Protein AF-A0A524D6M0-F1 (afdb_monomer)

Radius of gyration: 14.56 Å; Cα contacts (8 Å, |Δi|>4): 136; chains: 1; bounding box: 29×26×47 Å

Foldseek 3Di:
DDLPQWDWDADPVRQEIETEGDPVVQLSADAPSNVVNVVVVCVVSVPDNHDYYHYANPDPHRHPYHDPCQQVVNGDDDSVPRHDPVDDDD

Sequence (90 aa):
MTNNAVVIEKNEDNTIATLKLNRLEKRNAINYDILVGLKDALDKLERTKVRVIIITGGDEFFSSGIDLNFLTGGGEGPEDLKPDINIPRN

pLDDT: mean 89.76, std 12.0, range [43.84, 98.69]

Solvent-accessible surface area (backbone atoms only — not comparable to full-atom values): 5274 Å² total; per-residue (Å²): 134,86,67,64,30,34,42,82,45,64,48,96,87,38,37,39,35,38,40,32,44,51,38,70,96,57,47,32,36,43,37,48,58,41,55,51,22,48,51,54,50,48,65,59,41,71,80,49,74,44,78,43,79,45,78,44,27,67,91,89,50,59,55,73,44,74,24,66,49,30,47,72,56,72,39,74,67,61,80,90,75,43,52,59,84,86,55,84,89,124

Mean predicted aligned error: 5.07 Å

Nearest PDB structures (foldseek):
  5duf-assembly1_A  TM=9.034E-01  e=3.321E-05  Mycobacterium tuberculosis
  4u1a-assembly1_B  TM=8.801E-01  e=7.030E-05  Homo sapiens
  4u18-assembly1_B  TM=8.852E-01  e=1.390E-04  Homo sapiens
  4u19-assembly1_C  TM=9.074E-01  e=1.955E-04  Homo sapiens
  2f6q-assembly1_C  TM=8.636E-01  e=1.955E-04  Homo sapiens

Secondary structure (DSSP, 8-state):
----SEEEEE-TTSSEEEEEE--GGGTT-B-HHHHHHHHHHHHHHHTSS--EEEEE--SS-S---B-HHHHTT-SSS-GGGS--TTS---

Structure (mmCIF, N/CA/C/O backbone):
data_AF-A0A524D6M0-F1
#
_entry.id   AF-A0A524D6M0-F1
#
loop_
_atom_site.group_PDB
_atom_site.id
_atom_site.type_symbol
_atom_site.label_atom_id
_atom_site.label_alt_id
_atom_site.label_comp_id
_atom_site.label_asym_id
_atom_site.label_entity_id
_atom_site.label_seq_id
_atom_site.pdbx_PDB_ins_code
_atom_site.Cartn_x
_atom_site.Cartn_y
_atom_site.Cartn_z
_atom_site.occupancy
_atom_site.B_iso_or_equiv
_atom_site.auth_seq_id
_atom_site.auth_comp_id
_atom_site.auth_asym_id
_atom_site.auth_atom_id
_atom_site.pdbx_PDB_model_num
ATOM 1 N N . MET A 1 1 ? 1.629 -16.919 -4.145 1.00 43.84 1 MET A N 1
AT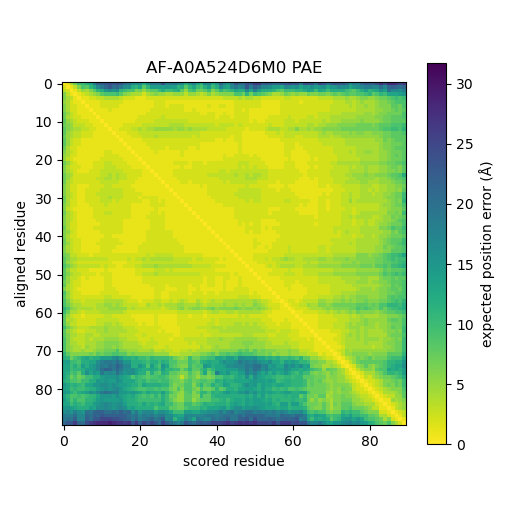OM 2 C CA . MET A 1 1 ? 2.866 -16.363 -3.561 1.00 43.84 1 MET A CA 1
ATOM 3 C C . MET A 1 1 ? 2.484 -15.117 -2.787 1.00 43.84 1 MET A C 1
ATOM 5 O O . MET A 1 1 ? 1.592 -14.414 -3.240 1.00 43.84 1 MET A O 1
ATOM 9 N N . THR A 1 2 ? 3.066 -14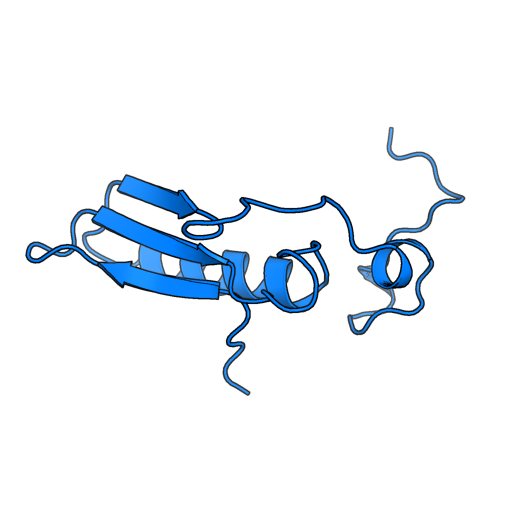.871 -1.618 1.00 56.31 2 THR A N 1
ATOM 10 C CA . THR A 1 2 ? 2.756 -13.672 -0.829 1.00 56.31 2 THR A CA 1
ATOM 11 C C . THR A 1 2 ? 3.527 -12.494 -1.420 1.00 56.31 2 THR A C 1
ATOM 13 O O . THR A 1 2 ? 4.754 -12.493 -1.394 1.00 56.31 2 THR A O 1
ATOM 16 N N . ASN A 1 3 ? 2.820 -11.528 -2.000 1.00 77.06 3 ASN A N 1
ATOM 17 C CA . ASN A 1 3 ? 3.415 -10.303 -2.523 1.00 77.06 3 ASN A CA 1
ATOM 18 C C . ASN A 1 3 ? 3.893 -9.429 -1.345 1.00 77.06 3 ASN A C 1
ATOM 20 O O . ASN A 1 3 ? 3.095 -9.088 -0.476 1.00 77.06 3 ASN A O 1
ATOM 24 N N . ASN A 1 4 ? 5.192 -9.112 -1.296 1.00 91.25 4 ASN A N 1
ATOM 25 C CA . ASN A 1 4 ? 5.817 -8.336 -0.214 1.00 91.25 4 ASN A CA 1
ATOM 26 C C . ASN A 1 4 ? 6.105 -6.872 -0.603 1.00 91.25 4 ASN A C 1
ATOM 28 O O . ASN A 1 4 ? 6.812 -6.172 0.121 1.00 91.25 4 ASN A O 1
ATOM 32 N N . ALA A 1 5 ? 5.588 -6.406 -1.745 1.00 95.56 5 ALA A N 1
ATOM 33 C CA . ALA A 1 5 ? 5.780 -5.036 -2.219 1.00 95.56 5 ALA A CA 1
ATOM 34 C C . ALA A 1 5 ? 5.013 -4.003 -1.371 1.00 95.56 5 ALA A C 1
ATOM 36 O O . ALA A 1 5 ? 5.345 -2.820 -1.397 1.00 95.56 5 ALA A O 1
ATOM 37 N N . VAL A 1 6 ? 4.008 -4.440 -0.603 1.00 97.81 6 VAL A N 1
ATOM 38 C CA . VAL A 1 6 ? 3.264 -3.616 0.357 1.00 97.81 6 VAL A CA 1
ATOM 39 C C . VAL A 1 6 ? 3.149 -4.364 1.679 1.00 97.81 6 VAL A C 1
ATOM 41 O O . VAL A 1 6 ? 2.627 -5.476 1.734 1.00 97.81 6 VAL A O 1
ATOM 44 N N . VAL A 1 7 ? 3.611 -3.736 2.755 1.00 97.69 7 VAL A N 1
ATOM 45 C CA . VAL A 1 7 ? 3.556 -4.277 4.117 1.00 97.69 7 VAL A CA 1
ATOM 46 C C . VAL A 1 7 ? 2.435 -3.587 4.890 1.00 97.69 7 VAL A C 1
ATOM 48 O O . VAL A 1 7 ? 2.263 -2.374 4.786 1.00 97.69 7 VAL A O 1
ATOM 51 N N . ILE A 1 8 ? 1.664 -4.359 5.661 1.00 97.81 8 ILE A N 1
ATOM 52 C CA . ILE A 1 8 ? 0.564 -3.851 6.491 1.00 97.81 8 ILE A CA 1
ATOM 53 C C . ILE A 1 8 ? 0.995 -3.854 7.955 1.00 97.81 8 ILE A C 1
ATOM 55 O O . ILE A 1 8 ? 1.209 -4.918 8.534 1.00 97.81 8 ILE A O 1
ATOM 59 N N . GLU A 1 9 ? 1.008 -2.680 8.569 1.00 97.88 9 GLU A N 1
ATOM 60 C CA . GLU A 1 9 ? 1.166 -2.491 10.010 1.00 97.88 9 GLU A CA 1
ATOM 61 C C . GLU A 1 9 ? -0.140 -1.937 10.589 1.00 97.88 9 GLU A C 1
ATOM 63 O O . GLU A 1 9 ? -0.878 -1.229 9.905 1.00 97.88 9 GLU A O 1
ATOM 68 N N . LYS A 1 10 ? -0.481 -2.276 11.833 1.00 98.25 10 LYS A N 1
ATOM 69 C CA . LYS A 1 10 ? -1.708 -1.799 12.490 1.00 98.25 10 LYS A CA 1
ATOM 70 C C . LYS A 1 10 ? -1.377 -1.228 13.859 1.00 98.25 10 LYS A C 1
ATOM 72 O O . LYS A 1 10 ? -0.475 -1.730 14.522 1.00 98.25 10 LYS A O 1
ATOM 77 N N . ASN A 1 11 ? -2.127 -0.214 14.285 1.00 98.12 11 ASN A N 1
ATOM 78 C CA . ASN A 1 11 ? -2.054 0.267 15.664 1.00 98.12 11 ASN A CA 1
ATOM 79 C C . ASN A 1 11 ? -2.617 -0.777 16.651 1.00 98.12 11 ASN A C 1
ATOM 81 O O . ASN A 1 11 ? -3.272 -1.739 16.243 1.00 98.12 11 ASN A O 1
ATOM 85 N N . GLU A 1 12 ? -2.406 -0.563 17.951 1.00 97.94 12 GLU A N 1
ATOM 86 C CA . GLU A 1 12 ? -2.818 -1.481 19.030 1.00 97.94 12 GLU A CA 1
ATOM 87 C C . GLU A 1 12 ? -4.314 -1.847 18.952 1.00 97.94 12 GLU A C 1
ATOM 89 O O . GLU A 1 12 ? -4.696 -3.022 18.951 1.00 97.94 12 GLU A O 1
ATOM 94 N N . ASP A 1 13 ? -5.173 -0.851 18.729 1.00 97.44 13 ASP A N 1
ATOM 95 C CA . ASP A 1 13 ? -6.623 -1.050 18.617 1.00 97.44 13 ASP A CA 1
ATOM 96 C C . ASP A 1 13 ? -7.057 -1.669 17.279 1.00 97.44 13 ASP A C 1
ATOM 98 O O . ASP A 1 13 ? -8.212 -2.064 17.106 1.00 97.44 13 ASP A O 1
ATOM 102 N N . ASN A 1 14 ? -6.126 -1.806 16.334 1.00 97.56 14 ASN A N 1
ATOM 103 C CA . ASN A 1 14 ? -6.293 -2.159 14.925 1.00 97.56 14 ASN A CA 1
ATOM 104 C C . ASN A 1 14 ? -7.383 -1.364 14.180 1.00 97.56 14 ASN A C 1
ATOM 106 O O . ASN A 1 14 ? -8.027 -1.890 13.273 1.00 97.56 14 ASN A O 1
ATOM 110 N N . THR A 1 15 ? -7.603 -0.111 14.562 1.00 98.38 15 THR A N 1
ATOM 111 C CA . THR A 1 15 ? -8.519 0.830 13.899 1.00 98.38 15 THR A CA 1
ATOM 112 C C . THR A 1 15 ? -7.815 1.678 12.837 1.00 98.38 15 THR A C 1
ATOM 114 O O . THR A 1 15 ? -8.477 2.250 11.971 1.00 98.38 15 THR A O 1
ATOM 117 N N . ILE A 1 16 ? -6.483 1.721 12.857 1.00 98.62 16 ILE A N 1
ATOM 118 C CA . ILE A 1 16 ? -5.633 2.407 11.883 1.00 98.62 16 ILE A CA 1
ATOM 119 C C . ILE A 1 16 ? -4.663 1.382 11.298 1.00 98.62 16 ILE A C 1
ATOM 121 O O . ILE A 1 16 ? -4.028 0.630 12.042 1.00 98.62 16 ILE A O 1
ATOM 125 N N . ALA A 1 17 ? -4.550 1.353 9.972 1.00 98.69 17 ALA A N 1
ATOM 126 C CA . ALA A 1 17 ? -3.557 0.552 9.268 1.00 98.69 17 ALA A CA 1
ATOM 127 C C . ALA A 1 17 ? -2.609 1.441 8.462 1.00 98.69 17 ALA A C 1
ATOM 129 O O . ALA A 1 17 ? -3.048 2.353 7.765 1.00 98.69 17 ALA A O 1
ATOM 130 N N . THR A 1 18 ? -1.321 1.130 8.517 1.00 98.62 18 THR A N 1
ATOM 131 C CA . THR A 1 18 ? -0.285 1.729 7.682 1.00 98.62 18 THR A CA 1
ATOM 132 C C . THR A 1 18 ? 0.099 0.734 6.593 1.00 98.62 18 THR A C 1
ATOM 134 O O . THR A 1 18 ? 0.529 -0.380 6.882 1.00 98.62 18 THR A O 1
ATOM 137 N N . LEU A 1 19 ? -0.071 1.136 5.336 1.00 98.44 19 LEU A N 1
ATOM 138 C CA . LEU A 1 19 ? 0.417 0.444 4.151 1.00 98.44 19 LEU A CA 1
ATOM 139 C C . LEU A 1 19 ? 1.762 1.051 3.760 1.00 98.44 19 LEU A C 1
ATOM 141 O O . LEU A 1 19 ? 1.821 2.179 3.264 1.00 98.44 19 LEU A O 1
ATOM 145 N N . LYS A 1 20 ? 2.842 0.309 3.999 1.00 98.12 20 LYS A N 1
ATOM 146 C CA . LYS A 1 20 ? 4.203 0.720 3.657 1.00 98.12 20 LYS A CA 1
ATOM 147 C C . LYS A 1 20 ? 4.615 0.103 2.324 1.00 98.12 20 LYS A C 1
ATOM 149 O O . LYS A 1 20 ? 4.672 -1.121 2.207 1.00 98.12 20 LYS A O 1
ATOM 154 N N . LEU A 1 21 ? 4.914 0.943 1.333 1.00 98.19 21 LEU A N 1
ATOM 155 C CA . LEU A 1 21 ? 5.529 0.499 0.081 1.00 98.19 21 LEU A CA 1
ATOM 156 C C . LEU A 1 21 ? 6.936 -0.035 0.379 1.00 98.19 21 LEU A C 1
ATOM 158 O O . LEU A 1 21 ? 7.696 0.584 1.123 1.00 98.19 21 LEU A O 1
ATOM 162 N N . ASN A 1 22 ? 7.265 -1.197 -0.175 1.00 97.06 22 ASN A N 1
ATOM 163 C CA . ASN A 1 22 ? 8.446 -1.973 0.191 1.00 97.06 22 ASN A CA 1
ATOM 164 C C . ASN A 1 22 ? 9.203 -2.468 -1.050 1.00 97.06 22 ASN A C 1
ATOM 166 O O . ASN A 1 22 ? 9.476 -3.655 -1.212 1.00 97.06 22 ASN A O 1
ATOM 170 N N . ARG A 1 23 ? 9.526 -1.530 -1.945 1.00 95.38 23 ARG A N 1
ATOM 171 C CA . ARG A 1 23 ? 10.364 -1.755 -3.134 1.00 95.38 23 ARG A CA 1
ATOM 172 C C . ARG A 1 23 ? 11.499 -0.730 -3.150 1.00 95.38 23 ARG A C 1
ATOM 174 O O . ARG A 1 23 ? 11.626 0.106 -4.052 1.00 95.38 23 ARG A O 1
ATOM 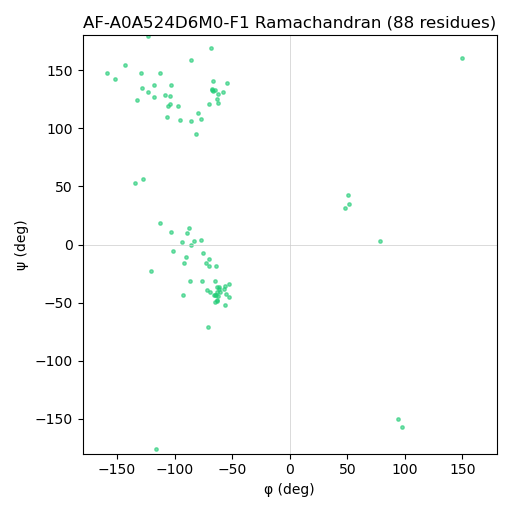181 N N . LEU A 1 24 ? 12.255 -0.729 -2.051 1.00 95.38 24 LEU A N 1
ATOM 182 C CA . LEU A 1 24 ? 13.211 0.318 -1.679 1.00 95.38 24 LEU A CA 1
ATOM 183 C C . LEU A 1 24 ? 14.330 0.474 -2.713 1.00 95.38 24 LEU A C 1
ATOM 185 O O . LEU A 1 24 ? 14.706 1.588 -3.069 1.00 95.38 24 LEU A O 1
ATOM 189 N N . GLU A 1 25 ? 14.795 -0.637 -3.278 1.00 95.19 25 GLU A N 1
ATOM 190 C CA . GLU A 1 25 ? 15.836 -0.692 -4.304 1.00 95.19 25 GLU A CA 1
ATOM 191 C C . GLU A 1 25 ? 15.430 -0.007 -5.619 1.00 95.19 25 GLU A C 1
ATOM 193 O O . GLU A 1 25 ? 16.283 0.373 -6.422 1.00 95.19 25 GLU A O 1
ATOM 198 N N . LYS A 1 26 ? 14.125 0.197 -5.827 1.00 95.56 26 LYS A N 1
ATOM 199 C CA . LYS A 1 26 ? 13.556 0.953 -6.950 1.00 95.56 26 LYS A CA 1
ATOM 200 C C . LYS A 1 26 ? 12.881 2.243 -6.501 1.00 95.56 26 LYS A C 1
ATOM 202 O O . LYS A 1 26 ? 12.070 2.790 -7.243 1.00 95.56 26 LYS A O 1
ATOM 207 N N . ARG A 1 27 ? 13.182 2.739 -5.297 1.00 96.81 27 ARG A N 1
ATOM 208 C CA . ARG A 1 27 ? 12.563 3.946 -4.726 1.00 96.81 27 ARG A CA 1
ATOM 209 C C . ARG A 1 27 ? 11.034 3.904 -4.797 1.00 96.81 27 ARG A C 1
ATOM 211 O O . ARG A 1 27 ? 10.396 4.867 -5.229 1.00 96.81 27 ARG A O 1
ATOM 218 N N . ASN A 1 28 ? 10.463 2.741 -4.479 1.00 97.38 28 ASN 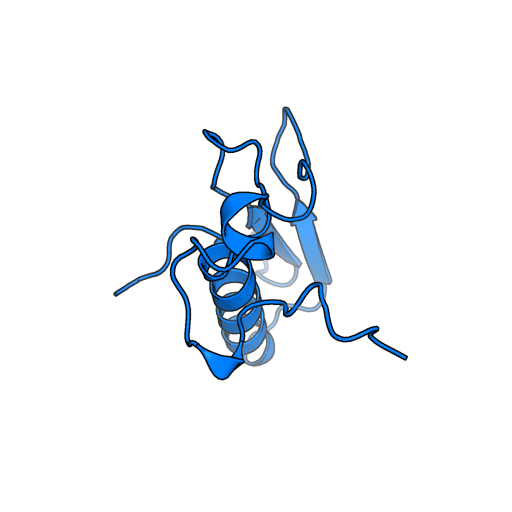A N 1
ATOM 219 C CA . ASN A 1 28 ? 9.033 2.449 -4.559 1.00 97.38 28 ASN A CA 1
ATOM 220 C C . ASN A 1 28 ? 8.400 2.797 -5.923 1.00 97.38 28 ASN A C 1
ATOM 222 O O . ASN A 1 28 ? 7.256 3.251 -5.974 1.00 97.38 28 ASN A O 1
ATOM 226 N N . ALA A 1 29 ? 9.137 2.623 -7.029 1.00 96.69 29 ALA A N 1
ATOM 227 C CA . ALA A 1 29 ? 8.581 2.769 -8.371 1.00 96.69 29 ALA A CA 1
ATOM 228 C C . ALA A 1 29 ? 7.397 1.807 -8.560 1.00 96.69 29 ALA A C 1
ATOM 230 O O . ALA A 1 29 ? 7.492 0.616 -8.241 1.00 96.69 29 ALA A O 1
ATOM 231 N N . ILE A 1 30 ? 6.288 2.334 -9.072 1.00 94.81 30 ILE A N 1
ATOM 232 C CA . ILE A 1 30 ? 5.003 1.649 -9.189 1.00 94.81 30 ILE A CA 1
ATOM 233 C C . ILE A 1 30 ? 5.069 0.685 -10.372 1.00 94.81 30 ILE A C 1
ATOM 235 O O . ILE A 1 30 ? 5.078 1.101 -11.532 1.00 94.81 30 ILE A O 1
ATOM 239 N N . ASN A 1 31 ? 5.114 -0.605 -10.053 1.00 93.19 31 ASN A N 1
ATOM 240 C CA . ASN A 1 31 ? 4.958 -1.720 -10.979 1.00 93.19 31 ASN A CA 1
ATOM 241 C C . ASN A 1 31 ? 3.695 -2.525 -10.625 1.00 93.19 31 ASN A C 1
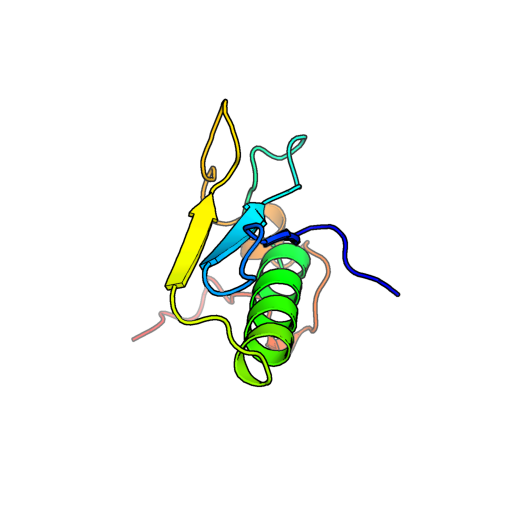ATOM 243 O O . ASN A 1 31 ? 2.953 -2.175 -9.702 1.00 93.19 31 ASN A O 1
ATOM 247 N N . TYR A 1 32 ? 3.472 -3.628 -11.337 1.00 91.56 32 TYR A N 1
ATOM 248 C CA . TYR A 1 32 ? 2.350 -4.524 -11.079 1.00 91.56 32 TYR A CA 1
ATOM 249 C C . TYR A 1 32 ? 2.296 -5.035 -9.631 1.00 91.56 32 TYR A C 1
ATOM 251 O O . TYR A 1 32 ? 1.228 -5.015 -9.023 1.00 91.56 32 TYR A O 1
ATOM 259 N N . ASP A 1 33 ? 3.431 -5.412 -9.038 1.00 93.62 33 ASP A N 1
ATOM 260 C CA . ASP A 1 33 ? 3.456 -5.933 -7.667 1.00 93.62 33 ASP A CA 1
ATOM 261 C C . ASP A 1 33 ? 2.986 -4.901 -6.645 1.00 93.62 33 ASP A C 1
ATOM 263 O O . ASP A 1 33 ? 2.225 -5.240 -5.744 1.00 93.62 33 ASP A O 1
ATOM 267 N N . ILE A 1 34 ? 3.388 -3.635 -6.786 1.00 95.06 34 ILE A N 1
ATOM 268 C CA . ILE A 1 34 ? 2.899 -2.561 -5.912 1.00 95.06 34 ILE A CA 1
ATOM 269 C C . ILE A 1 34 ? 1.380 -2.399 -6.063 1.00 95.06 34 ILE A C 1
ATOM 271 O O . ILE A 1 34 ? 0.676 -2.300 -5.059 1.00 95.06 34 ILE A O 1
ATOM 275 N N . LEU A 1 35 ? 0.861 -2.410 -7.296 1.00 93.56 35 LEU A N 1
ATOM 276 C CA . LEU A 1 3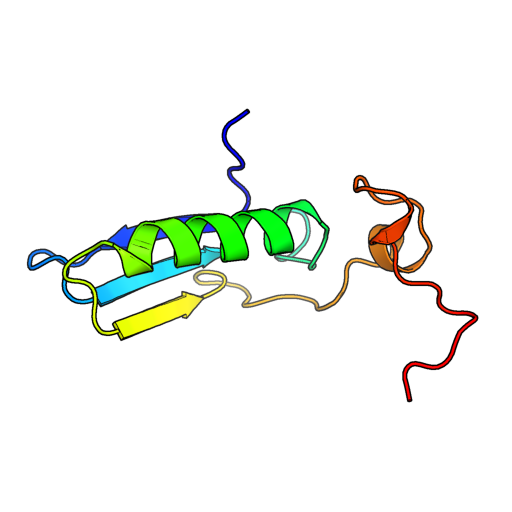5 ? -0.576 -2.266 -7.558 1.00 93.56 35 LEU A CA 1
ATOM 277 C C . LEU A 1 35 ? -1.386 -3.423 -6.961 1.00 93.56 35 LEU A C 1
ATOM 279 O O . LEU A 1 35 ? -2.375 -3.189 -6.264 1.00 93.56 35 LEU A O 1
ATOM 283 N N . VAL A 1 36 ? -0.946 -4.663 -7.183 1.00 94.19 36 VAL A N 1
ATOM 284 C CA . VAL A 1 36 ? -1.579 -5.860 -6.61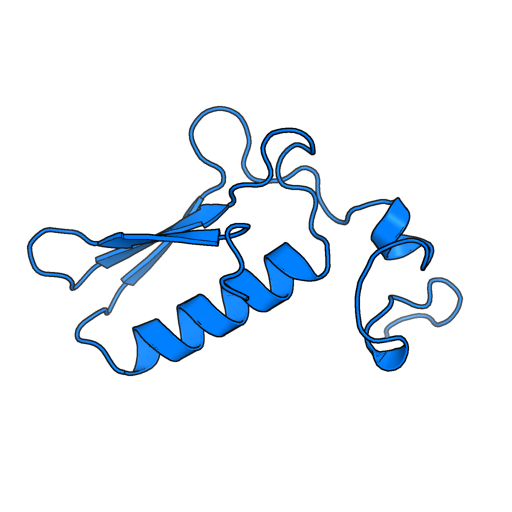1 1.00 94.19 36 VAL A CA 1
ATOM 285 C C . VAL A 1 36 ? -1.455 -5.868 -5.093 1.00 94.19 36 VAL A C 1
ATOM 287 O O . VAL A 1 36 ? -2.438 -6.123 -4.408 1.00 94.19 36 VAL A O 1
ATOM 290 N N . GLY A 1 37 ? -0.284 -5.530 -4.552 1.00 95.88 37 GLY A N 1
ATOM 291 C CA . GLY A 1 37 ? -0.053 -5.478 -3.111 1.00 95.88 37 GLY A CA 1
ATOM 292 C C . GLY A 1 37 ? -0.960 -4.464 -2.415 1.00 95.88 37 GLY A C 1
ATOM 293 O O . GLY A 1 37 ? -1.516 -4.764 -1.360 1.00 95.88 37 GLY A O 1
ATOM 294 N N . LEU A 1 38 ? -1.172 -3.291 -3.022 1.00 97.19 38 LEU A N 1
ATOM 295 C CA . LEU A 1 38 ? -2.126 -2.300 -2.524 1.00 97.19 38 LEU A CA 1
ATOM 296 C C . LEU A 1 38 ? -3.559 -2.833 -2.587 1.00 97.19 38 LEU A C 1
ATOM 298 O O . LEU A 1 38 ? -4.262 -2.772 -1.581 1.00 97.19 38 LEU A O 1
ATOM 302 N N . LYS A 1 39 ? -3.986 -3.384 -3.731 1.00 96.00 39 LYS A N 1
ATOM 303 C CA . LYS A 1 39 ? -5.329 -3.962 -3.892 1.00 96.00 39 LYS A CA 1
ATOM 304 C C . LYS A 1 39 ? -5.596 -5.045 -2.843 1.00 96.00 39 LYS A C 1
ATOM 306 O O . LYS A 1 39 ? -6.582 -4.965 -2.120 1.00 96.00 39 LYS A O 1
ATOM 311 N N . ASP A 1 40 ? -4.699 -6.018 -2.718 1.00 96.12 40 ASP A N 1
ATOM 312 C CA . ASP A 1 40 ? -4.843 -7.132 -1.781 1.00 96.12 40 ASP A CA 1
ATOM 313 C C . ASP A 1 40 ? -4.845 -6.650 -0.324 1.00 96.12 40 ASP A C 1
ATOM 315 O O . ASP A 1 40 ? -5.583 -7.175 0.516 1.00 96.12 40 ASP A O 1
ATOM 319 N N . ALA A 1 41 ? -4.050 -5.622 -0.006 1.00 97.00 41 ALA A N 1
ATOM 320 C CA . ALA A 1 41 ? -4.060 -5.009 1.313 1.00 97.00 41 ALA A CA 1
ATOM 321 C C . ALA A 1 41 ? -5.395 -4.317 1.613 1.00 97.00 41 ALA A C 1
ATOM 323 O O . ALA A 1 41 ? -5.935 -4.497 2.705 1.00 97.00 41 ALA A O 1
ATOM 324 N N . LEU A 1 42 ? -5.950 -3.572 0.655 1.00 97.38 42 LEU A N 1
ATOM 325 C CA . LEU A 1 42 ? -7.254 -2.924 0.792 1.00 97.38 42 LEU A CA 1
ATOM 326 C C . LEU A 1 42 ? -8.379 -3.958 0.953 1.00 97.38 42 LEU A C 1
ATOM 328 O O . LEU A 1 42 ? -9.124 -3.873 1.929 1.00 97.38 42 LEU A O 1
ATOM 332 N N . ASP A 1 43 ? -8.432 -4.982 0.095 1.00 96.94 43 ASP A N 1
ATOM 333 C CA . ASP A 1 43 ? -9.417 -6.077 0.163 1.00 96.94 43 ASP A CA 1
ATOM 334 C C . ASP A 1 43 ? -9.370 -6.801 1.520 1.00 96.94 43 ASP A C 1
ATOM 336 O O . ASP A 1 43 ? -10.392 -7.190 2.098 1.00 96.94 43 ASP A O 1
ATOM 340 N N . LYS A 1 44 ? -8.160 -6.984 2.064 1.00 96.19 44 LYS A N 1
ATOM 341 C CA . LYS A 1 44 ? -7.962 -7.583 3.386 1.00 96.19 44 LYS A CA 1
ATOM 342 C C . LYS A 1 44 ? -8.449 -6.667 4.504 1.00 96.19 44 LYS A C 1
ATOM 344 O O . LYS A 1 44 ? -9.006 -7.164 5.481 1.00 96.19 44 LYS A O 1
ATOM 349 N N . LEU A 1 45 ? -8.196 -5.363 4.409 1.00 97.75 45 LEU A N 1
ATOM 350 C CA . LEU A 1 45 ? -8.520 -4.388 5.451 1.00 97.75 45 LEU A CA 1
ATOM 351 C C . LEU A 1 45 ? -10.007 -4.032 5.496 1.00 97.75 45 LEU A C 1
ATOM 353 O O . LEU A 1 45 ? -10.518 -3.809 6.596 1.00 97.75 45 LEU A O 1
ATOM 357 N N . GLU A 1 46 ? -10.700 -4.063 4.357 1.00 97.44 46 GLU A N 1
ATOM 358 C CA . GLU A 1 46 ? -12.147 -3.822 4.240 1.00 97.44 46 GLU A CA 1
ATOM 359 C C . GLU A 1 46 ? -12.966 -4.711 5.192 1.00 97.44 46 GLU A C 1
ATOM 361 O O . GLU A 1 46 ? -13.965 -4.287 5.767 1.00 97.44 46 GLU A O 1
ATOM 366 N N . ARG A 1 47 ? -12.505 -5.943 5.431 1.00 96.81 47 ARG A N 1
ATOM 367 C CA . ARG A 1 47 ? -13.182 -6.943 6.275 1.00 96.81 47 ARG A CA 1
ATOM 368 C C . ARG A 1 47 ? -12.810 -6.846 7.759 1.00 96.81 47 ARG A C 1
ATOM 370 O O . ARG A 1 47 ? -13.023 -7.796 8.512 1.00 96.81 47 ARG A O 1
ATOM 377 N N . THR A 1 48 ? -12.190 -5.747 8.187 1.00 97.69 48 THR A N 1
ATOM 378 C CA . THR A 1 48 ? -11.645 -5.585 9.544 1.00 97.69 48 THR A CA 1
ATOM 379 C C . THR A 1 48 ? -12.221 -4.365 10.263 1.00 97.69 48 THR A C 1
ATOM 381 O O . THR A 1 48 ? -13.028 -3.622 9.720 1.00 97.69 48 THR A O 1
ATOM 384 N N . LYS A 1 49 ? -11.787 -4.139 11.510 1.00 97.75 49 LYS A N 1
ATOM 385 C CA . LYS A 1 49 ? -12.145 -2.959 12.317 1.00 97.75 49 LYS A CA 1
ATOM 386 C C . LYS A 1 49 ? -11.390 -1.676 11.925 1.00 97.75 49 LYS A C 1
ATOM 388 O O . LYS A 1 49 ? -11.564 -0.648 12.576 1.00 97.75 49 LYS A O 1
ATOM 393 N N . VAL A 1 50 ? -10.563 -1.727 10.879 1.00 98.62 50 VAL A N 1
ATOM 394 C CA . VAL A 1 50 ? -9.803 -0.575 10.384 1.00 98.62 50 VAL A CA 1
ATOM 395 C C . VAL A 1 50 ? -10.743 0.469 9.788 1.00 98.62 50 VAL A C 1
ATOM 397 O O . VAL A 1 50 ? -11.653 0.160 9.027 1.00 98.62 50 VAL A O 1
ATOM 400 N N . ARG A 1 51 ? -10.516 1.726 10.166 1.00 98.00 51 ARG A N 1
ATOM 401 C CA . ARG A 1 51 ? -11.292 2.905 9.764 1.00 98.00 51 ARG A CA 1
ATOM 402 C C . ARG A 1 51 ? -10.444 3.948 9.047 1.00 98.00 51 ARG A C 1
ATOM 404 O O . ARG A 1 51 ? -10.995 4.756 8.309 1.00 98.00 51 ARG A O 1
ATOM 411 N N . VAL A 1 52 ? -9.133 3.934 9.276 1.00 98.31 52 VAL A N 1
ATOM 412 C CA . VAL A 1 52 ? -8.173 4.863 8.677 1.00 98.31 52 VAL A CA 1
ATOM 413 C C . VAL A 1 52 ? -7.038 4.066 8.055 1.00 98.31 52 VAL A C 1
ATOM 415 O O . VAL A 1 52 ? -6.510 3.142 8.677 1.00 98.31 52 VAL A O 1
ATOM 418 N N . ILE A 1 53 ? -6.659 4.443 6.837 1.00 98.56 53 ILE A N 1
ATOM 419 C CA . ILE A 1 53 ? -5.514 3.878 6.131 1.00 98.56 53 ILE A CA 1
ATOM 420 C C . ILE A 1 53 ? -4.507 4.995 5.876 1.00 98.56 53 ILE A C 1
ATOM 422 O O . ILE A 1 53 ? -4.854 6.034 5.317 1.00 98.56 53 ILE A O 1
ATOM 426 N N . ILE A 1 54 ? -3.265 4.768 6.287 1.00 98.50 54 ILE A N 1
ATOM 427 C CA . ILE A 1 54 ? -2.113 5.614 5.985 1.00 98.50 54 ILE A CA 1
ATOM 428 C C . ILE A 1 54 ? -1.308 4.890 4.914 1.00 98.50 54 ILE A C 1
ATOM 430 O O . ILE A 1 54 ? -0.963 3.729 5.097 1.00 98.50 54 ILE A O 1
ATOM 434 N N . ILE A 1 55 ? -0.992 5.556 3.809 1.00 98.38 55 ILE A N 1
ATOM 435 C CA . ILE A 1 55 ? -0.086 5.012 2.792 1.00 98.38 55 ILE A CA 1
ATOM 436 C C . ILE A 1 55 ? 1.220 5.791 2.879 1.00 98.38 55 ILE A C 1
ATOM 438 O O . ILE A 1 55 ? 1.210 7.020 2.858 1.00 98.38 55 ILE A O 1
ATOM 442 N N . THR A 1 56 ? 2.342 5.084 2.985 1.00 98.19 56 THR A N 1
ATOM 443 C CA . THR A 1 56 ? 3.672 5.693 3.088 1.00 98.19 56 THR A CA 1
ATOM 444 C C . THR A 1 56 ? 4.713 4.881 2.326 1.00 98.19 56 THR A C 1
ATOM 446 O O . THR A 1 56 ? 4.560 3.676 2.143 1.00 98.19 56 THR A O 1
ATOM 449 N N . GLY A 1 57 ? 5.794 5.529 1.896 1.00 97.50 57 GLY A N 1
ATOM 450 C CA . GLY A 1 57 ? 6.972 4.840 1.364 1.00 97.50 57 GLY A CA 1
ATOM 451 C C . GLY A 1 57 ? 8.057 4.560 2.407 1.00 97.50 57 GLY A C 1
ATOM 452 O O . GLY A 1 57 ? 9.096 4.000 2.066 1.00 97.50 57 GLY A O 1
ATOM 453 N N . GLY A 1 58 ? 7.816 4.915 3.674 1.00 94.69 58 GLY A N 1
ATOM 454 C CA . GLY A 1 58 ? 8.818 4.879 4.738 1.00 94.69 58 GLY A CA 1
ATOM 455 C C . GLY A 1 58 ? 9.510 6.230 4.908 1.00 94.69 58 GLY A C 1
ATOM 456 O O . GLY A 1 58 ? 8.901 7.270 4.666 1.00 94.69 58 GLY A O 1
ATOM 457 N N . ASP A 1 59 ? 10.768 6.200 5.343 1.00 93.25 59 ASP A N 1
ATOM 458 C CA . ASP A 1 59 ? 11.461 7.393 5.845 1.00 93.25 59 ASP A CA 1
ATOM 459 C C . ASP A 1 59 ? 12.147 8.220 4.745 1.00 93.25 59 ASP A C 1
ATOM 461 O O . ASP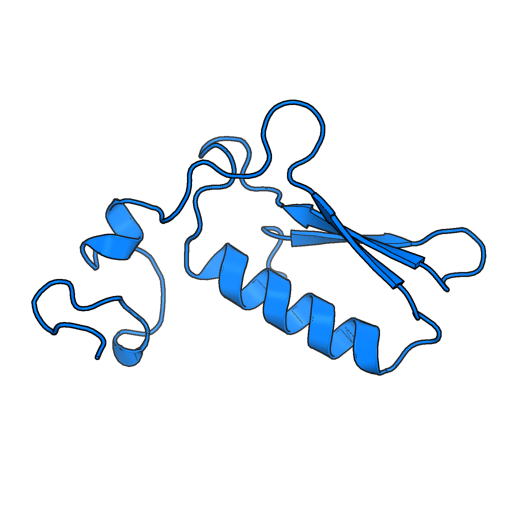 A 1 59 ? 12.240 9.439 4.859 1.00 93.25 59 ASP A O 1
ATOM 465 N N . GLU A 1 60 ? 12.628 7.578 3.674 1.00 94.06 60 GLU A N 1
ATOM 466 C CA . GLU A 1 60 ? 13.462 8.248 2.663 1.00 94.06 60 GLU A CA 1
ATOM 467 C C . GLU A 1 60 ? 12.667 8.810 1.479 1.00 94.06 60 GLU A C 1
ATOM 469 O O . GLU A 1 60 ? 12.935 9.911 0.999 1.00 94.06 60 GLU A O 1
ATOM 474 N N . PHE A 1 61 ? 11.706 8.047 0.962 1.00 95.75 61 PHE A N 1
ATOM 475 C CA . PHE A 1 61 ? 10.950 8.410 -0.232 1.00 95.75 61 PHE A CA 1
ATOM 476 C C . PHE A 1 61 ? 9.562 7.783 -0.199 1.00 95.75 61 PHE A C 1
ATOM 478 O O . PHE A 1 61 ? 9.397 6.632 0.192 1.00 95.75 61 PHE A O 1
ATOM 485 N N . PHE A 1 62 ? 8.559 8.524 -0.679 1.00 97.75 62 PHE A N 1
ATOM 486 C CA . PHE A 1 62 ? 7.230 7.964 -0.910 1.00 97.75 62 PHE A CA 1
ATOM 487 C C . PHE A 1 62 ? 7.256 7.005 -2.109 1.00 97.75 62 PHE A C 1
ATOM 489 O O . PHE A 1 62 ? 7.192 5.790 -1.939 1.00 97.75 62 PHE A O 1
ATOM 496 N N . SER A 1 63 ? 7.404 7.554 -3.318 1.00 97.94 63 SER A N 1
ATOM 497 C CA . SER A 1 63 ? 7.544 6.819 -4.577 1.00 97.94 63 SER A CA 1
ATOM 498 C C . SER A 1 63 ? 8.191 7.703 -5.640 1.00 97.94 63 SER A C 1
ATOM 500 O O . SER A 1 63 ? 7.977 8.914 -5.665 1.00 97.94 63 SER A O 1
ATOM 502 N N . SER A 1 64 ? 8.961 7.085 -6.534 1.00 96.94 64 SER A N 1
ATOM 503 C CA . SER A 1 64 ? 9.532 7.720 -7.728 1.00 96.94 64 SER A CA 1
ATOM 504 C C . SER A 1 64 ? 8.573 7.782 -8.931 1.00 96.94 64 SER A C 1
ATOM 506 O O . SER A 1 64 ? 8.962 8.285 -9.982 1.00 96.94 64 SER A O 1
ATOM 508 N N . GLY A 1 65 ? 7.321 7.328 -8.785 1.00 94.75 65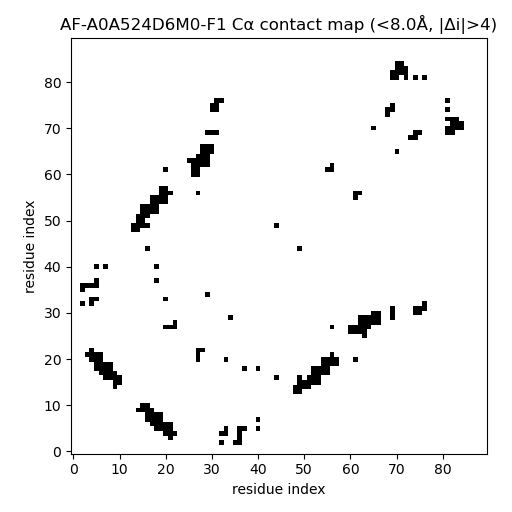 GLY A N 1
ATOM 509 C CA . GLY A 1 65 ? 6.313 7.325 -9.852 1.00 94.75 65 GLY A CA 1
ATOM 510 C C . GLY A 1 65 ? 6.196 5.973 -10.556 1.00 94.75 65 GLY A C 1
ATOM 511 O O . GLY A 1 65 ? 6.523 4.943 -9.972 1.00 94.75 65 GLY A O 1
ATOM 512 N N . ILE A 1 66 ? 5.692 5.956 -11.794 1.00 92.00 66 ILE A N 1
ATOM 513 C CA . ILE A 1 66 ? 5.548 4.717 -12.579 1.00 92.00 66 ILE A CA 1
ATOM 514 C C . ILE A 1 66 ? 6.934 4.161 -12.927 1.00 92.00 66 ILE A C 1
ATOM 516 O O . ILE A 1 66 ? 7.802 4.888 -13.409 1.00 92.00 66 ILE A O 1
ATOM 520 N N . ASP A 1 67 ? 7.135 2.862 -12.706 1.00 92.94 67 ASP A N 1
ATOM 521 C CA . ASP A 1 67 ? 8.347 2.163 -13.128 1.00 92.94 67 ASP A CA 1
ATOM 522 C C . ASP A 1 67 ? 8.471 2.194 -14.661 1.00 92.94 67 ASP A C 1
ATOM 524 O O . ASP A 1 67 ? 7.561 1.781 -15.376 1.00 92.94 67 ASP A O 1
ATOM 528 N N . LEU A 1 68 ? 9.599 2.685 -15.182 1.00 89.44 68 LEU A N 1
ATOM 529 C CA . LEU A 1 68 ? 9.796 2.861 -16.626 1.00 89.44 68 LEU A CA 1
ATOM 530 C C . LEU A 1 68 ? 9.800 1.537 -17.406 1.00 89.44 68 LEU A C 1
ATOM 532 O O . LEU A 1 68 ? 9.357 1.507 -18.554 1.00 89.44 68 LEU A O 1
ATOM 536 N N . ASN A 1 69 ? 10.253 0.436 -16.800 1.00 87.75 69 ASN A N 1
ATOM 537 C CA . ASN A 1 69 ? 10.194 -0.878 -17.442 1.00 87.75 69 ASN A CA 1
ATOM 538 C C . ASN A 1 69 ? 8.750 -1.374 -17.485 1.00 87.75 69 ASN A C 1
ATOM 540 O O . ASN A 1 69 ? 8.319 -1.936 -18.485 1.00 87.75 69 ASN A O 1
ATOM 544 N N . PHE A 1 70 ? 7.985 -1.125 -16.421 1.00 86.12 70 PHE A N 1
ATOM 545 C CA . PHE A 1 70 ? 6.556 -1.423 -16.408 1.00 86.12 70 PHE A CA 1
ATOM 546 C C . PHE A 1 70 ? 5.796 -0.579 -17.442 1.00 86.12 70 PHE A C 1
ATOM 548 O O . PHE A 1 70 ? 4.999 -1.121 -18.201 1.00 86.12 70 PHE A O 1
ATOM 555 N N . LEU A 1 71 ? 6.102 0.718 -17.534 1.00 84.44 71 LEU A N 1
ATOM 556 C CA . LEU A 1 71 ? 5.493 1.648 -18.488 1.00 84.44 71 LEU A CA 1
ATOM 557 C C . LEU A 1 71 ? 5.750 1.262 -19.947 1.00 84.44 71 LEU A C 1
ATOM 559 O O . LEU A 1 71 ? 4.880 1.443 -20.786 1.00 84.44 71 LEU A O 1
ATOM 563 N N . THR A 1 72 ? 6.936 0.741 -20.253 1.00 83.19 72 THR A N 1
ATOM 564 C CA . THR A 1 72 ? 7.318 0.331 -21.616 1.00 83.19 72 THR A CA 1
ATOM 565 C C . THR A 1 72 ? 6.953 -1.125 -21.934 1.00 83.19 72 THR A C 1
ATOM 567 O O . THR A 1 72 ? 7.371 -1.654 -22.960 1.00 83.19 72 THR A O 1
ATOM 570 N N . GLY A 1 73 ? 6.176 -1.788 -21.067 1.00 75.00 73 GLY A N 1
ATOM 571 C CA . GLY A 1 73 ? 5.697 -3.160 -21.268 1.00 75.00 73 GLY A CA 1
ATOM 572 C C . GLY A 1 73 ? 6.723 -4.264 -20.973 1.00 75.00 73 GLY A C 1
ATOM 573 O O . GLY A 1 73 ? 6.415 -5.446 -21.134 1.00 75.00 73 GLY A O 1
ATOM 574 N N . GLY A 1 74 ? 7.919 -3.899 -20.503 1.00 74.62 74 GLY A N 1
ATOM 575 C CA . GLY A 1 74 ? 8.983 -4.818 -20.084 1.00 74.62 74 GLY A CA 1
ATOM 576 C C . GLY A 1 74 ? 8.878 -5.307 -18.633 1.00 74.62 74 GLY A C 1
ATOM 577 O O . GLY A 1 74 ? 9.746 -6.049 -18.180 1.00 74.62 74 GLY A O 1
ATOM 578 N N . GLY A 1 75 ? 7.865 -4.870 -17.882 1.00 71.25 75 GLY A N 1
ATOM 579 C CA . GLY A 1 75 ? 7.618 -5.306 -16.505 1.00 71.25 75 GLY A CA 1
ATOM 580 C C . GLY A 1 75 ? 6.800 -6.597 -16.406 1.00 71.25 75 GLY A C 1
ATOM 581 O O . GLY A 1 75 ? 6.060 -6.953 -17.324 1.00 71.25 75 GLY A O 1
ATOM 582 N N . GLU A 1 76 ? 6.905 -7.276 -15.261 1.00 71.31 76 GLU A N 1
ATOM 583 C CA . GLU A 1 76 ? 6.022 -8.392 -14.905 1.00 71.31 76 GLU A CA 1
ATOM 584 C C . GLU A 1 76 ? 4.582 -7.898 -14.684 1.00 71.31 76 GLU A C 1
ATOM 586 O O . GLU A 1 76 ? 4.368 -6.817 -14.134 1.00 71.31 76 GLU A O 1
ATOM 591 N N . GLY A 1 77 ? 3.600 -8.683 -15.136 1.00 72.75 77 GLY A N 1
ATOM 592 C CA . GLY A 1 77 ? 2.166 -8.401 -15.028 1.00 72.75 77 GLY A CA 1
ATOM 593 C C . GLY A 1 77 ? 1.369 -9.014 -16.193 1.00 72.75 77 GLY A C 1
ATOM 594 O O . GLY A 1 77 ? 1.965 -9.338 -17.224 1.00 72.75 77 GLY A O 1
ATOM 595 N N . PRO A 1 78 ? 0.043 -9.201 -16.054 1.00 76.50 78 PRO A N 1
ATOM 596 C CA . PRO A 1 78 ? -0.833 -9.614 -17.148 1.00 76.50 78 PRO A CA 1
ATOM 597 C C . PRO A 1 78 ? -0.710 -8.670 -18.349 1.00 76.50 78 PRO A C 1
ATOM 599 O O . PRO A 1 78 ? -0.618 -7.454 -18.173 1.00 76.50 78 PRO A O 1
ATOM 602 N N . GLU A 1 79 ? -0.690 -9.228 -19.563 1.00 73.25 79 GLU A N 1
ATOM 603 C CA . GLU A 1 79 ? -0.485 -8.473 -20.811 1.00 73.25 79 GLU A CA 1
ATOM 604 C C . GLU A 1 79 ? -1.518 -7.346 -20.982 1.00 73.25 79 GLU A C 1
ATOM 606 O O . GLU A 1 79 ? -1.186 -6.256 -21.435 1.00 73.25 79 GLU A O 1
ATOM 611 N N . ASP A 1 80 ? -2.753 -7.586 -20.544 1.00 73.75 80 ASP A N 1
ATOM 612 C CA . ASP A 1 80 ? -3.891 -6.666 -20.585 1.00 73.75 80 ASP A CA 1
ATOM 613 C C . ASP A 1 80 ? -3.812 -5.514 -19.567 1.00 73.75 80 ASP A C 1
ATOM 615 O O . ASP A 1 80 ? -4.523 -4.520 -19.703 1.00 73.75 80 ASP A O 1
ATOM 619 N N . LEU A 1 81 ? -2.938 -5.618 -18.561 1.00 71.69 81 LEU A N 1
ATOM 620 C CA . LEU A 1 81 ? -2.731 -4.584 -17.540 1.00 71.69 81 LEU A CA 1
ATOM 621 C C . LEU A 1 81 ? -1.475 -3.742 -17.777 1.00 71.69 81 LEU A C 1
ATOM 623 O O . LEU A 1 81 ? -1.246 -2.762 -17.056 1.00 71.69 81 LEU A O 1
ATOM 627 N N . LYS A 1 82 ? -0.663 -4.087 -18.782 1.00 69.38 82 LYS A N 1
ATOM 628 C CA . LYS A 1 82 ? 0.491 -3.275 -19.164 1.00 69.38 82 LYS A CA 1
ATOM 629 C C . LYS A 1 82 ? 0.009 -1.943 -19.752 1.00 69.38 82 LYS A C 1
ATOM 631 O O . LYS A 1 82 ? -0.899 -1.927 -20.584 1.00 69.38 82 LYS A O 1
ATOM 636 N N . PRO A 1 83 ? 0.580 -0.801 -19.334 1.00 69.44 83 PRO A N 1
ATOM 637 C CA . PRO A 1 83 ? 0.251 0.477 -19.944 1.00 69.44 83 PRO A CA 1
ATOM 638 C C . PRO A 1 83 ? 0.644 0.474 -21.427 1.00 69.44 83 PRO A C 1
ATOM 640 O O . PRO A 1 83 ? 1.817 0.310 -21.746 1.00 69.44 83 PRO A O 1
ATOM 643 N N . ASP A 1 84 ? -0.312 0.702 -22.327 1.00 73.75 84 ASP A N 1
ATOM 644 C CA . ASP A 1 84 ? 0.014 1.029 -23.715 1.00 73.75 84 ASP A CA 1
ATOM 645 C C . ASP A 1 84 ? 0.247 2.536 -23.831 1.00 73.75 84 ASP A C 1
ATOM 647 O O . ASP A 1 84 ? -0.684 3.339 -23.765 1.00 73.75 84 ASP A O 1
ATOM 651 N N . ILE A 1 85 ? 1.511 2.925 -23.986 1.00 75.00 85 ILE A N 1
ATOM 652 C CA . ILE A 1 85 ? 1.907 4.327 -24.160 1.00 75.00 85 ILE A CA 1
ATOM 653 C C . ILE A 1 85 ? 1.489 4.911 -25.516 1.00 75.00 85 ILE A C 1
ATOM 655 O O . ILE A 1 85 ? 1.550 6.126 -25.691 1.00 75.00 85 ILE A O 1
ATOM 659 N N . ASN A 1 86 ? 1.066 4.075 -26.470 1.00 79.12 86 ASN A N 1
ATOM 660 C CA . ASN A 1 86 ? 0.599 4.509 -27.787 1.00 79.12 86 ASN A CA 1
ATOM 661 C C . ASN A 1 86 ? -0.911 4.773 -27.818 1.00 79.12 86 ASN A C 1
ATOM 663 O O . ASN A 1 86 ? -1.408 5.344 -28.789 1.00 79.12 86 ASN A O 1
ATOM 667 N N . ILE A 1 87 ? -1.642 4.383 -26.769 1.00 74.31 87 ILE A N 1
ATOM 668 C CA . ILE A 1 87 ? -3.079 4.625 -26.647 1.00 74.31 87 ILE A CA 1
ATOM 669 C C . ILE A 1 87 ? -3.296 5.727 -25.601 1.00 74.31 87 ILE A C 1
ATOM 671 O O . ILE A 1 87 ? -3.083 5.493 -24.408 1.00 74.31 87 ILE A O 1
ATOM 675 N N . PRO A 1 88 ? -3.720 6.940 -26.003 1.00 71.25 88 PRO A N 1
ATOM 676 C CA . PRO A 1 88 ? -4.016 7.998 -25.048 1.00 71.25 88 PRO A CA 1
ATOM 677 C C . PRO A 1 88 ? -5.169 7.571 -24.130 1.00 71.25 88 PRO A C 1
ATOM 679 O O . PRO A 1 88 ? -6.218 7.113 -24.587 1.00 71.25 88 PRO A O 1
ATOM 682 N N . ARG A 1 89 ? -4.961 7.708 -22.815 1.00 66.81 89 ARG A N 1
ATOM 683 C CA . ARG A 1 89 ? -6.009 7.507 -21.809 1.00 66.81 89 ARG A CA 1
ATOM 684 C C . ARG A 1 89 ? -6.841 8.785 -21.743 1.00 66.81 89 ARG A C 1
ATOM 686 O O . ARG A 1 89 ? -6.434 9.739 -21.084 1.00 66.81 89 ARG A O 1
ATOM 693 N N . ASN A 1 90 ? -7.945 8.796 -22.481 1.00 53.09 90 ASN A N 1
ATOM 694 C CA . ASN A 1 90 ? -8.961 9.847 -22.434 1.00 53.09 90 ASN A CA 1
ATOM 695 C C . ASN A 1 90 ? -9.992 9.524 -21.355 1.00 53.09 90 ASN A C 1
ATOM 697 O O . ASN A 1 90 ? -10.439 8.354 -21.327 1.00 53.09 90 ASN A O 1
#